Protein AF-A0A0W0SAJ4-F1 (afdb_monomer_lite)

Sequence (156 aa):
MNVHYFDWSQIKKHFFSFIIFLLLDCLSITSFAAQPVLIKNPDGSSVETKADGTKIITNANGSSVVTKPDGTKIITNANGSSVVTKSDGTQIVTNADGSSVQTKPDGTKIVTNVDHSSVIYKPDGTKIITNADGSSVQVNPDGKKIIKDPSGKILK

Radius of gyration: 32.09 Å; chains: 1; bounding box: 109×23×64 Å

Organism: NCBI:txid28084

InterPro domains:
  IPR047002 T-complex protein 10, C-terminal domain superfamily [G3DSA:2.60.450.20] (21-86)
  IPR047002 T-complex protein 10, C-terminal domain superfamily [G3DSA:2.60.450.20] (87-155)

Secondary structure (DSSP, 8-state):
-------THHHHHHHHHHHHHHHHGGGG--------EEEE-TTS-EEEE-TTS-EEEE-TTS-EEEE-TTS-EEEE-TTS-EEEE-TTS-EEEE-TTS-EEEE-TTS-EEEE-TTS-EEEE-TTS-EEEE-TTS-EEEE-TTS-EEEE-TT-PEE-

Structure (mmCIF, N/CA/C/O backbone):
data_AF-A0A0W0SAJ4-F1
#
_entry.id   AF-A0A0W0SAJ4-F1
#
loop_
_atom_site.group_PDB
_atom_site.id
_atom_site.type_symbol
_atom_site.label_atom_id
_atom_site.label_alt_id
_atom_site.label_comp_id
_atom_site.label_asym_id
_atom_site.label_entity_id
_atom_site.label_seq_id
_atom_site.pdbx_PDB_ins_code
_atom_site.Cartn_x
_atom_site.Cartn_y
_atom_site.Cartn_z
_atom_site.occupancy
_atom_site.B_iso_or_equiv
_atom_site.auth_seq_id
_atom_site.auth_comp_id
_atom_site.auth_asym_id
_atom_site.auth_atom_id
_atom_site.pdbx_PDB_model_num
ATOM 1 N N . MET A 1 1 ? 90.200 3.923 -35.566 1.00 38.19 1 MET A N 1
ATOM 2 C CA . MET A 1 1 ? 88.734 3.912 -35.763 1.00 38.19 1 MET A CA 1
ATOM 3 C C . MET A 1 1 ? 88.099 4.355 -34.455 1.00 38.19 1 MET A C 1
ATOM 5 O O . MET A 1 1 ? 88.143 3.591 -33.504 1.00 38.19 1 MET A O 1
ATOM 9 N N . ASN A 1 2 ? 87.620 5.600 -34.369 1.00 37.03 2 ASN A N 1
ATOM 10 C CA . ASN A 1 2 ? 86.943 6.111 -33.172 1.00 37.03 2 ASN A CA 1
ATOM 11 C C . ASN A 1 2 ? 85.442 5.858 -33.305 1.00 37.03 2 ASN A C 1
ATOM 13 O O . ASN A 1 2 ? 84.821 6.295 -34.271 1.00 37.03 2 ASN A O 1
ATOM 17 N N . VAL A 1 3 ? 84.881 5.121 -32.350 1.00 41.69 3 VAL A N 1
ATOM 18 C CA . VAL A 1 3 ? 83.453 4.811 -32.281 1.00 41.69 3 VAL A CA 1
ATOM 19 C C . VAL A 1 3 ? 82.792 5.925 -31.473 1.00 41.69 3 VAL A C 1
ATOM 21 O O . VAL A 1 3 ? 83.109 6.107 -30.299 1.00 41.69 3 VAL A O 1
ATOM 24 N N . HIS A 1 4 ? 81.917 6.710 -32.101 1.00 43.91 4 HIS A N 1
ATOM 25 C CA . HIS A 1 4 ? 81.152 7.742 -31.405 1.00 43.91 4 HIS A CA 1
ATOM 26 C C . HIS A 1 4 ? 80.115 7.078 -30.493 1.00 43.91 4 HIS A C 1
ATOM 28 O O . HIS A 1 4 ? 79.199 6.404 -30.962 1.00 43.91 4 HIS A O 1
ATOM 34 N N . TYR A 1 5 ? 80.275 7.260 -29.184 1.00 49.69 5 TYR A N 1
ATOM 35 C CA . TYR A 1 5 ? 79.314 6.814 -28.182 1.00 49.69 5 TYR A CA 1
ATOM 36 C C . TYR A 1 5 ? 78.141 7.802 -28.155 1.00 49.69 5 TYR A C 1
ATOM 38 O O . TYR A 1 5 ? 78.331 8.991 -27.899 1.00 49.69 5 TYR A O 1
ATOM 46 N N . PHE A 1 6 ? 76.936 7.326 -28.465 1.00 52.16 6 PHE A N 1
ATOM 47 C CA . PHE A 1 6 ? 75.717 8.131 -28.412 1.00 52.16 6 PHE A CA 1
ATOM 48 C C . PHE A 1 6 ? 75.257 8.236 -26.951 1.00 52.16 6 PHE A C 1
ATOM 50 O O . PHE A 1 6 ? 74.905 7.230 -26.333 1.00 52.16 6 PHE A O 1
ATOM 57 N N . ASP A 1 7 ? 75.316 9.439 -26.377 1.00 55.41 7 ASP A N 1
ATOM 58 C CA . ASP A 1 7 ? 74.947 9.686 -24.981 1.00 55.41 7 ASP A CA 1
ATOM 59 C C . ASP A 1 7 ? 73.419 9.737 -24.816 1.00 55.41 7 ASP A C 1
ATOM 61 O O . ASP A 1 7 ? 72.748 10.725 -25.117 1.00 55.41 7 ASP A O 1
ATOM 65 N N . TRP A 1 8 ? 72.866 8.641 -24.298 1.00 49.50 8 TRP A N 1
ATOM 66 C CA . TRP A 1 8 ? 71.442 8.471 -24.006 1.00 49.50 8 TRP A CA 1
ATOM 67 C C . TRP A 1 8 ? 70.950 9.252 -22.769 1.00 49.50 8 TRP A C 1
ATOM 69 O O . TRP A 1 8 ? 69.753 9.204 -22.459 1.00 49.50 8 TRP A O 1
ATOM 79 N N . SER A 1 9 ? 71.817 9.959 -22.033 1.00 52.25 9 SER A N 1
ATOM 80 C CA . SER A 1 9 ? 71.444 10.617 -20.769 1.00 52.25 9 SER A CA 1
ATOM 81 C C . SER A 1 9 ? 70.500 11.814 -20.956 1.00 52.25 9 SER A C 1
ATOM 83 O O . SER A 1 9 ? 69.626 12.043 -20.115 1.00 52.25 9 SER A O 1
ATOM 85 N N . GLN A 1 10 ? 70.602 12.524 -22.085 1.00 47.88 10 GLN A N 1
ATOM 86 C CA . GLN A 1 10 ? 69.768 13.695 -22.394 1.00 47.88 10 GLN A CA 1
ATOM 87 C C . GLN A 1 10 ? 68.349 13.320 -22.845 1.00 47.88 10 GLN A C 1
ATOM 89 O O . GLN A 1 10 ? 67.392 14.044 -22.574 1.00 47.88 10 GLN A O 1
ATOM 94 N N . ILE A 1 11 ? 68.180 12.145 -23.459 1.00 50.91 11 ILE A N 1
ATOM 95 C CA . ILE A 1 11 ? 66.871 11.645 -23.906 1.00 50.91 11 ILE A CA 1
ATOM 96 C C . ILE A 1 11 ? 66.030 11.217 -22.695 1.00 50.91 11 ILE A C 1
ATOM 98 O O . ILE A 1 11 ? 64.838 11.509 -22.621 1.00 50.91 11 ILE A O 1
ATOM 102 N N . LYS A 1 12 ? 66.647 10.613 -21.672 1.00 46.59 12 LYS A N 1
ATOM 103 C CA . LYS A 1 12 ? 65.922 10.144 -20.478 1.00 46.59 12 LYS A CA 1
ATOM 104 C C . LYS A 1 12 ? 65.306 11.280 -19.649 1.00 46.59 12 LYS A C 1
ATOM 106 O O . LYS A 1 12 ? 64.224 11.093 -19.099 1.00 46.59 12 LYS A O 1
ATOM 111 N N . LYS A 1 13 ? 65.942 12.457 -19.582 1.00 46.03 13 LYS A N 1
ATOM 112 C CA . LYS A 1 13 ? 65.450 13.597 -18.779 1.00 46.03 13 LYS A CA 1
ATOM 113 C C . LYS A 1 13 ? 64.187 14.247 -19.352 1.00 46.03 13 LYS A C 1
ATOM 115 O O . LYS A 1 13 ? 63.299 14.609 -18.584 1.00 46.03 13 LYS A O 1
ATOM 120 N N . HIS A 1 14 ? 64.067 14.349 -20.676 1.00 42.44 14 HIS A N 1
ATOM 121 C CA . HIS A 1 14 ? 62.867 14.911 -21.308 1.00 42.44 14 HIS A CA 1
ATOM 122 C C . HIS A 1 14 ? 61.701 13.916 -21.367 1.00 42.44 14 HIS A C 1
ATOM 124 O O . HIS A 1 14 ? 60.557 14.324 -21.176 1.00 42.44 14 HIS A O 1
ATOM 130 N N . PHE A 1 15 ? 61.974 12.615 -21.519 1.00 47.12 15 PHE A N 1
ATOM 131 C CA . PHE A 1 15 ? 60.930 11.583 -21.489 1.00 47.12 15 PHE A CA 1
ATOM 132 C C . PHE A 1 15 ? 60.280 11.426 -20.106 1.00 47.12 15 PHE A C 1
ATOM 134 O O . PHE A 1 15 ? 59.073 11.215 -20.022 1.00 47.12 15 PHE A O 1
ATOM 141 N N . PHE A 1 16 ? 61.038 11.585 -19.015 1.00 45.62 16 PHE A N 1
ATOM 142 C CA . PHE A 1 16 ? 60.490 11.441 -17.660 1.00 45.62 16 PHE A CA 1
ATOM 143 C C . PHE A 1 16 ? 59.614 12.635 -17.232 1.00 45.62 16 PHE A C 1
ATOM 145 O O . PHE A 1 16 ? 58.644 12.461 -16.501 1.00 45.62 16 PHE A O 1
ATOM 152 N N . SER A 1 17 ? 59.917 13.838 -17.733 1.00 46.69 17 SER A N 1
ATOM 153 C CA . SER A 1 17 ? 59.152 15.061 -17.438 1.00 46.69 17 SER A CA 1
ATOM 154 C C . SER A 1 17 ? 57.816 15.124 -18.198 1.00 46.69 17 SER A C 1
ATOM 156 O O . SER A 1 17 ? 56.808 15.571 -17.656 1.00 46.69 17 SER A O 1
ATOM 158 N N . PHE A 1 18 ? 57.764 14.594 -19.427 1.00 42.47 18 PHE A N 1
ATOM 159 C CA . PHE A 1 18 ? 56.538 14.576 -20.240 1.00 42.47 18 PHE A CA 1
ATOM 160 C C . PHE A 1 18 ? 55.492 13.560 -19.743 1.00 42.47 18 PHE A C 1
ATOM 162 O O . PHE A 1 18 ? 54.292 13.774 -19.893 1.00 42.47 18 PHE A O 1
ATOM 169 N N . ILE A 1 19 ? 55.934 12.474 -19.100 1.00 44.75 19 ILE A N 1
ATOM 170 C CA . ILE A 1 19 ? 55.048 11.439 -18.538 1.00 44.75 19 ILE A CA 1
ATOM 171 C C . ILE A 1 19 ? 54.349 11.926 -17.258 1.00 44.75 19 ILE A C 1
ATOM 173 O O . ILE A 1 19 ? 53.212 11.543 -16.994 1.00 44.75 19 ILE A O 1
ATOM 177 N N . ILE A 1 20 ? 54.981 12.816 -16.487 1.00 44.03 20 ILE A N 1
ATOM 178 C CA . ILE A 1 20 ? 54.396 13.357 -15.249 1.00 44.03 20 ILE A CA 1
ATOM 179 C C . ILE A 1 20 ? 53.325 14.423 -15.532 1.00 44.03 20 ILE A C 1
ATOM 181 O O . ILE A 1 20 ? 52.353 14.506 -14.784 1.00 44.03 20 ILE A O 1
ATOM 185 N N . PHE A 1 21 ? 53.420 15.163 -16.642 1.00 43.31 21 PHE A N 1
ATOM 186 C CA . PHE A 1 21 ? 52.349 16.079 -17.060 1.00 43.31 21 PHE A CA 1
ATOM 187 C C . PHE A 1 21 ? 51.120 15.357 -17.637 1.00 43.31 21 PHE A C 1
ATOM 189 O O . PHE A 1 21 ? 50.011 15.854 -17.485 1.00 43.31 21 PHE A O 1
ATOM 196 N N . LEU A 1 22 ? 51.271 14.149 -18.197 1.00 43.06 22 LEU A N 1
ATOM 197 C CA . LEU A 1 22 ? 50.127 13.332 -18.633 1.00 43.06 22 LEU A CA 1
ATOM 198 C C . LEU A 1 22 ? 49.424 12.586 -17.480 1.00 43.06 22 LEU A C 1
ATOM 200 O O . LEU A 1 22 ? 48.294 12.126 -17.639 1.00 43.06 22 LEU A O 1
ATOM 204 N N . LEU A 1 23 ? 50.081 12.447 -16.323 1.00 42.28 23 LEU A N 1
ATOM 205 C CA . LEU A 1 23 ? 49.524 11.776 -15.142 1.00 42.28 23 LEU A CA 1
ATOM 206 C C . LEU A 1 23 ? 48.775 12.726 -14.196 1.00 42.28 23 LEU A C 1
ATOM 208 O O . LEU A 1 23 ? 47.961 12.249 -13.407 1.00 42.28 23 LEU A O 1
ATOM 212 N N . LEU A 1 24 ? 48.988 14.045 -14.291 1.00 43.09 24 LEU A N 1
ATOM 213 C CA . LEU A 1 24 ? 48.209 15.026 -13.522 1.00 43.09 24 LEU A CA 1
ATOM 214 C C . LEU A 1 24 ? 46.875 15.393 -14.191 1.00 43.09 24 LEU A C 1
ATOM 216 O O . LEU A 1 24 ? 45.902 15.638 -13.482 1.00 43.09 24 LEU A O 1
ATOM 220 N N . ASP A 1 25 ? 46.777 15.308 -15.520 1.00 43.38 25 ASP A N 1
ATOM 221 C CA . ASP A 1 25 ? 45.506 15.518 -16.236 1.00 43.38 25 ASP A CA 1
ATOM 222 C C . ASP A 1 25 ? 44.574 14.292 -16.191 1.00 43.38 25 ASP A C 1
ATOM 224 O O . ASP A 1 25 ? 43.378 14.399 -16.461 1.00 43.38 25 ASP A O 1
ATOM 228 N N . CYS A 1 26 ? 45.076 13.131 -15.756 1.00 38.91 26 CYS A N 1
ATOM 229 C CA . CYS A 1 26 ? 44.250 11.946 -15.502 1.00 38.91 26 CYS A CA 1
ATOM 230 C C . CYS A 1 26 ? 43.721 11.879 -14.055 1.00 38.91 26 CYS A C 1
ATOM 232 O O . CYS A 1 26 ? 42.905 11.019 -13.731 1.00 38.91 26 CYS A O 1
ATOM 234 N N . LEU A 1 27 ? 44.093 12.827 -13.183 1.00 44.12 27 LEU A N 1
ATOM 235 C CA . LEU A 1 27 ? 43.409 13.022 -11.897 1.00 44.12 27 LEU A CA 1
ATOM 236 C C . LEU A 1 27 ? 42.133 13.872 -12.034 1.00 44.12 27 LEU A C 1
ATOM 238 O O . LEU A 1 27 ? 41.573 14.335 -11.046 1.00 44.12 27 LEU A O 1
ATOM 242 N N . SER A 1 28 ? 41.647 14.022 -13.267 1.00 46.16 28 SER A N 1
ATOM 243 C CA . SER A 1 28 ? 40.262 14.359 -13.577 1.00 46.16 28 SER A CA 1
ATOM 244 C C . SER A 1 28 ? 39.514 13.126 -14.087 1.00 46.16 28 SER A C 1
ATOM 246 O O . SER A 1 28 ? 38.694 13.237 -15.000 1.00 46.16 28 SER A O 1
ATOM 248 N N . ILE A 1 29 ? 39.725 11.939 -13.497 1.00 49.34 29 ILE A N 1
ATOM 249 C CA . ILE A 1 29 ? 38.646 10.939 -13.485 1.00 49.34 29 ILE A CA 1
ATOM 250 C C . ILE A 1 29 ? 37.582 11.508 -12.550 1.00 49.34 29 ILE A C 1
ATOM 252 O O . ILE A 1 29 ? 37.462 11.179 -11.371 1.00 49.34 29 ILE A O 1
ATOM 256 N N . THR A 1 30 ? 36.843 12.457 -13.119 1.00 48.06 30 THR A N 1
ATOM 257 C CA . THR A 1 30 ? 35.429 12.643 -12.880 1.00 48.06 30 THR A CA 1
ATOM 258 C C . THR A 1 30 ? 34.857 11.291 -12.494 1.00 48.06 30 THR A C 1
ATOM 260 O O . THR A 1 30 ? 34.981 10.317 -13.236 1.00 48.06 30 THR A O 1
ATOM 263 N N . SER A 1 31 ? 34.327 11.234 -11.272 1.00 51.19 31 SER A N 1
ATOM 264 C CA . SER A 1 31 ? 33.359 10.237 -10.838 1.00 51.19 31 SER A CA 1
ATOM 265 C C . SER A 1 31 ? 32.684 9.638 -12.068 1.00 51.19 31 SER A C 1
ATOM 267 O O . SER A 1 31 ? 32.008 10.369 -12.799 1.00 51.19 31 SER A O 1
ATOM 269 N N . PHE A 1 32 ? 32.918 8.351 -12.349 1.00 54.91 32 PHE A N 1
ATOM 270 C CA . PHE A 1 32 ? 32.088 7.619 -13.296 1.00 54.91 32 PHE A CA 1
ATOM 271 C C . PHE A 1 32 ? 30.721 7.529 -12.624 1.00 54.91 32 PHE A C 1
ATOM 273 O O . PHE A 1 32 ? 30.374 6.526 -12.003 1.00 54.91 32 PHE A O 1
ATOM 280 N N . ALA A 1 33 ? 29.985 8.643 -12.644 1.00 57.75 33 ALA A N 1
ATOM 281 C CA . ALA A 1 33 ? 28.586 8.677 -12.309 1.00 57.75 33 ALA A CA 1
ATOM 282 C C . ALA A 1 33 ? 27.990 7.557 -13.144 1.00 57.75 33 ALA A C 1
ATOM 284 O O . ALA A 1 33 ? 28.194 7.542 -14.362 1.00 57.75 33 ALA A O 1
ATOM 285 N N . ALA A 1 34 ? 27.374 6.576 -12.482 1.00 63.19 34 ALA A N 1
ATOM 286 C CA . ALA A 1 34 ? 26.731 5.470 -13.161 1.00 63.19 34 ALA A CA 1
ATOM 287 C C . ALA A 1 34 ? 25.824 6.075 -14.237 1.00 63.19 34 ALA A C 1
ATOM 289 O O . ALA A 1 34 ? 24.830 6.731 -13.929 1.00 63.19 34 ALA A O 1
ATOM 290 N N . GLN A 1 35 ? 26.240 5.966 -15.498 1.00 72.75 35 GLN A N 1
ATOM 291 C CA . GLN A 1 35 ? 25.488 6.535 -16.603 1.00 72.75 35 GLN A CA 1
ATOM 292 C C . GLN A 1 35 ? 24.134 5.825 -16.616 1.00 72.75 35 GLN A C 1
ATOM 294 O O . GLN A 1 35 ? 24.105 4.596 -16.479 1.00 72.75 35 GLN A O 1
ATOM 299 N N . PRO A 1 36 ? 23.015 6.554 -16.742 1.00 84.50 36 PRO A N 1
ATOM 300 C CA . PRO A 1 36 ? 21.733 5.898 -16.866 1.00 84.50 36 PRO A CA 1
ATOM 301 C C . PRO A 1 36 ? 21.741 5.015 -18.123 1.00 84.50 36 PRO A C 1
ATOM 303 O O . PRO A 1 36 ? 22.108 5.465 -19.207 1.00 84.50 36 PRO A O 1
ATOM 306 N N . VAL A 1 37 ? 21.359 3.748 -17.978 1.00 94.06 37 VAL A N 1
ATOM 307 C CA . VAL A 1 37 ? 21.282 2.769 -19.073 1.00 94.06 37 VAL A CA 1
ATOM 308 C C . VAL A 1 37 ? 19.819 2.453 -19.329 1.00 94.06 37 VAL A C 1
ATOM 310 O O . VAL A 1 37 ? 19.104 2.124 -18.390 1.00 94.06 37 VAL A O 1
ATOM 313 N N . LEU A 1 38 ? 19.379 2.498 -20.588 1.00 95.44 38 LEU A N 1
ATOM 314 C CA . LEU A 1 38 ? 18.039 2.082 -21.001 1.00 95.44 38 LEU A CA 1
ATOM 315 C C . LEU A 1 38 ? 18.130 1.103 -22.173 1.00 95.44 38 LEU A C 1
ATOM 317 O O . LEU A 1 38 ? 18.624 1.448 -23.244 1.00 95.44 38 LEU A O 1
ATOM 321 N N . ILE A 1 39 ? 17.609 -0.102 -21.973 1.00 96.69 39 ILE A N 1
ATOM 322 C CA . ILE A 1 39 ? 17.489 -1.157 -22.979 1.00 96.69 39 ILE A CA 1
ATOM 323 C C . ILE A 1 39 ? 16.002 -1.328 -23.284 1.00 96.69 39 ILE A C 1
ATOM 325 O O . ILE A 1 39 ? 15.212 -1.553 -22.370 1.00 96.69 39 ILE A O 1
ATOM 329 N N . LYS A 1 40 ? 15.614 -1.221 -24.557 1.00 97.06 40 LYS A N 1
ATOM 330 C CA . LYS A 1 40 ? 14.248 -1.489 -25.032 1.00 97.06 40 LYS A CA 1
ATOM 331 C C . LYS A 1 40 ? 14.267 -2.693 -25.964 1.00 97.06 40 LYS A C 1
ATOM 333 O O . LYS A 1 40 ? 15.080 -2.732 -26.885 1.00 97.06 40 LYS A O 1
ATOM 338 N N . ASN A 1 41 ? 13.362 -3.634 -25.740 1.00 94.75 41 ASN A N 1
ATOM 339 C CA . ASN A 1 41 ? 13.220 -4.834 -26.550 1.00 94.75 41 ASN A CA 1
ATOM 340 C C . ASN A 1 41 ? 12.091 -4.663 -27.585 1.00 94.75 41 ASN A C 1
ATOM 342 O O . ASN A 1 41 ? 11.149 -3.901 -27.346 1.00 94.75 41 ASN A O 1
ATOM 346 N N . PRO A 1 42 ? 12.138 -5.378 -28.726 1.00 97.50 42 PRO A N 1
ATOM 347 C CA . PRO A 1 42 ? 11.097 -5.300 -29.757 1.00 97.50 42 PRO A CA 1
ATOM 348 C C . PRO A 1 42 ? 9.695 -5.720 -29.293 1.00 97.50 42 PRO A C 1
ATOM 350 O O . PRO A 1 42 ? 8.708 -5.286 -29.875 1.00 97.50 42 PRO A O 1
ATOM 353 N N . ASP A 1 43 ? 9.602 -6.549 -28.250 1.00 94.88 43 ASP A N 1
ATOM 354 C CA . ASP A 1 43 ? 8.336 -6.985 -27.646 1.00 94.88 43 ASP A CA 1
ATOM 355 C C . ASP A 1 43 ? 7.678 -5.907 -26.760 1.00 94.88 43 ASP A C 1
ATOM 357 O O . ASP A 1 43 ? 6.601 -6.132 -26.215 1.00 94.88 43 ASP A O 1
ATOM 361 N N . GLY A 1 44 ? 8.314 -4.740 -26.603 1.00 95.31 44 GLY A N 1
ATOM 362 C CA . GLY A 1 44 ? 7.846 -3.641 -25.760 1.00 95.31 44 GLY A CA 1
ATOM 363 C C . GLY A 1 44 ? 8.349 -3.690 -24.314 1.00 95.31 44 GLY A C 1
ATOM 364 O O . GLY A 1 44 ? 8.114 -2.739 -23.568 1.00 95.31 44 GLY A O 1
ATOM 365 N N . SER A 1 45 ? 9.066 -4.742 -23.906 1.00 97.50 45 SER A N 1
ATOM 366 C CA . SER A 1 45 ? 9.720 -4.793 -22.595 1.00 97.50 45 SER A CA 1
ATOM 367 C C . SER A 1 45 ? 10.963 -3.895 -22.536 1.00 97.50 45 SER A C 1
ATOM 369 O O . SER A 1 45 ? 11.541 -3.511 -23.559 1.00 97.50 45 SER A O 1
ATOM 371 N N . SER A 1 46 ? 11.387 -3.518 -21.331 1.00 97.50 46 SER A N 1
ATOM 372 C CA . SER A 1 46 ? 12.558 -2.667 -21.129 1.00 97.50 46 SER A CA 1
ATOM 373 C C . SER A 1 46 ? 13.252 -2.900 -19.791 1.00 97.50 46 SER A C 1
ATOM 375 O O . SER A 1 46 ? 12.657 -3.377 -18.822 1.00 97.50 46 SER A O 1
ATOM 377 N N . VAL A 1 47 ? 14.530 -2.532 -19.743 1.00 97.81 47 VAL A N 1
ATOM 378 C CA . VAL A 1 47 ? 15.334 -2.472 -18.523 1.00 97.81 47 VAL A CA 1
ATOM 379 C C . VAL A 1 47 ? 16.013 -1.111 -18.464 1.00 97.81 47 VAL A C 1
ATOM 381 O O . VAL A 1 47 ? 16.745 -0.740 -19.378 1.00 97.81 47 VAL A O 1
ATOM 384 N N . GLU A 1 48 ? 15.791 -0.376 -17.384 1.00 97.31 48 GLU A N 1
ATOM 385 C CA . GLU A 1 48 ? 16.409 0.914 -17.101 1.00 97.31 48 GLU A CA 1
ATOM 386 C C . GLU A 1 48 ? 17.231 0.818 -15.811 1.00 97.31 48 GLU A C 1
ATOM 388 O O . GLU A 1 48 ? 16.795 0.238 -14.818 1.00 97.31 48 GLU A O 1
ATOM 393 N N . THR A 1 49 ? 18.427 1.393 -15.799 1.00 96.88 49 THR A N 1
ATOM 394 C CA . THR A 1 49 ? 19.202 1.674 -14.587 1.00 96.88 49 THR A CA 1
ATOM 395 C C . THR A 1 49 ? 19.440 3.171 -14.541 1.00 96.88 49 THR A C 1
ATOM 397 O O . THR A 1 49 ? 20.010 3.719 -15.477 1.00 96.88 49 THR A O 1
ATOM 400 N N . LYS A 1 50 ? 18.988 3.839 -13.483 1.00 95.50 50 LYS A N 1
ATOM 401 C CA . LYS A 1 50 ? 19.133 5.286 -13.293 1.00 95.50 50 LYS A CA 1
ATOM 402 C C . LYS A 1 50 ? 20.472 5.628 -12.647 1.00 95.50 50 LYS A C 1
ATOM 404 O O . LYS A 1 50 ? 21.129 4.768 -12.065 1.00 95.50 50 LYS A O 1
ATOM 409 N N . ALA A 1 51 ? 20.841 6.907 -12.705 1.00 94.19 51 ALA A N 1
ATOM 410 C CA . ALA A 1 51 ? 22.093 7.404 -12.133 1.00 94.19 51 ALA A CA 1
ATOM 411 C C . ALA A 1 51 ? 22.191 7.230 -10.608 1.00 94.19 51 ALA A C 1
ATOM 413 O O . ALA A 1 51 ? 23.285 7.083 -10.074 1.00 94.19 51 ALA A O 1
ATOM 414 N N . ASP A 1 52 ? 21.052 7.208 -9.910 1.00 94.12 52 ASP A N 1
ATOM 415 C CA . ASP A 1 52 ? 20.997 6.927 -8.473 1.00 94.12 52 ASP A CA 1
ATOM 416 C C . ASP A 1 52 ? 21.190 5.434 -8.143 1.00 94.12 52 ASP A C 1
ATOM 418 O O . ASP A 1 52 ? 21.354 5.092 -6.978 1.00 94.12 52 ASP A O 1
ATOM 422 N N . GLY A 1 53 ? 21.200 4.544 -9.144 1.00 94.19 53 GLY A N 1
ATOM 423 C CA . GLY A 1 53 ? 21.269 3.090 -8.986 1.00 94.19 53 GLY A CA 1
ATOM 424 C C . GLY A 1 53 ? 19.908 2.387 -8.997 1.00 94.19 53 GLY A C 1
ATOM 425 O O . GLY A 1 53 ? 19.863 1.156 -8.929 1.00 94.19 53 GLY A O 1
ATOM 426 N N . THR A 1 54 ? 18.797 3.123 -9.113 1.00 97.69 54 THR A N 1
ATOM 427 C CA . THR A 1 54 ? 17.457 2.539 -9.247 1.00 97.69 54 THR A CA 1
ATOM 428 C C . THR A 1 54 ? 17.374 1.706 -10.521 1.00 97.69 54 THR A C 1
ATOM 430 O O . THR A 1 54 ? 17.652 2.201 -11.613 1.00 97.69 54 THR A O 1
ATOM 433 N N . LYS A 1 55 ? 16.934 0.453 -10.398 1.00 98.12 55 LYS A N 1
ATOM 434 C CA . LYS A 1 55 ? 16.675 -0.441 -11.533 1.00 98.12 55 LYS A CA 1
ATOM 435 C C . LYS A 1 55 ? 15.182 -0.569 -11.774 1.00 98.12 55 LYS A C 1
ATOM 437 O O . LYS A 1 55 ? 14.436 -0.809 -10.828 1.00 98.12 55 LYS A O 1
ATOM 442 N N . ILE A 1 56 ? 14.758 -0.442 -13.024 1.00 98.31 56 ILE A N 1
ATOM 443 C CA . ILE A 1 56 ? 13.370 -0.587 -13.465 1.00 98.31 56 ILE A CA 1
ATOM 444 C C . ILE A 1 56 ? 13.339 -1.647 -14.558 1.00 98.31 56 ILE A C 1
ATOM 446 O O . ILE A 1 56 ? 14.051 -1.539 -15.550 1.00 98.31 56 ILE A O 1
ATOM 450 N N . ILE A 1 57 ? 12.516 -2.670 -14.385 1.00 98.19 57 ILE A N 1
ATOM 451 C CA . ILE A 1 57 ? 12.227 -3.675 -15.407 1.00 98.19 57 ILE A CA 1
ATOM 452 C C . ILE A 1 57 ? 10.753 -3.529 -15.750 1.00 98.19 57 ILE A C 1
ATOM 454 O O . ILE A 1 57 ? 9.920 -3.610 -14.852 1.00 98.19 57 ILE A O 1
ATOM 458 N N . THR A 1 58 ? 10.431 -3.326 -17.022 1.00 98.38 58 THR A N 1
A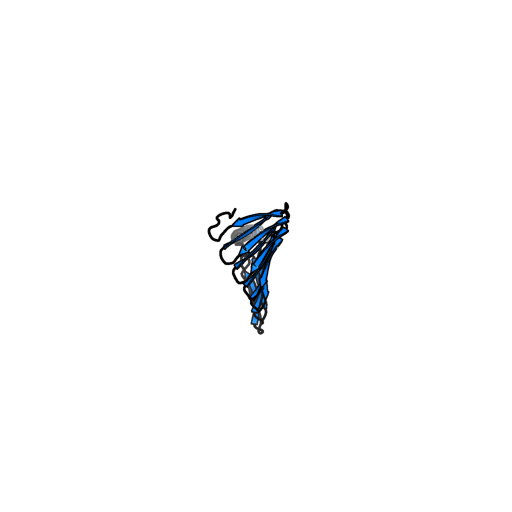TOM 459 C CA . THR A 1 58 ? 9.050 -3.273 -17.516 1.00 98.38 58 THR A CA 1
ATOM 460 C C . THR A 1 58 ? 8.836 -4.431 -18.475 1.00 98.38 58 THR A C 1
ATOM 462 O O . THR A 1 58 ? 9.582 -4.586 -19.436 1.00 98.38 58 THR A O 1
ATOM 465 N N . ASN A 1 59 ? 7.828 -5.256 -18.222 1.00 97.75 59 ASN A N 1
ATOM 466 C CA . ASN A 1 59 ? 7.446 -6.352 -19.102 1.00 97.75 59 ASN A CA 1
ATOM 467 C C . ASN A 1 59 ? 6.528 -5.843 -20.222 1.00 97.75 59 ASN A C 1
ATOM 469 O O . ASN A 1 59 ? 5.835 -4.840 -20.062 1.00 97.75 59 ASN A O 1
ATOM 473 N N . ALA A 1 60 ? 6.450 -6.589 -21.324 1.00 97.38 60 ALA A N 1
ATOM 474 C CA . ALA A 1 60 ? 5.613 -6.254 -22.480 1.00 97.38 60 ALA A CA 1
ATOM 475 C C . ALA A 1 60 ? 4.121 -6.045 -22.140 1.00 97.38 60 ALA A C 1
ATOM 477 O O . ALA A 1 60 ? 3.433 -5.258 -22.779 1.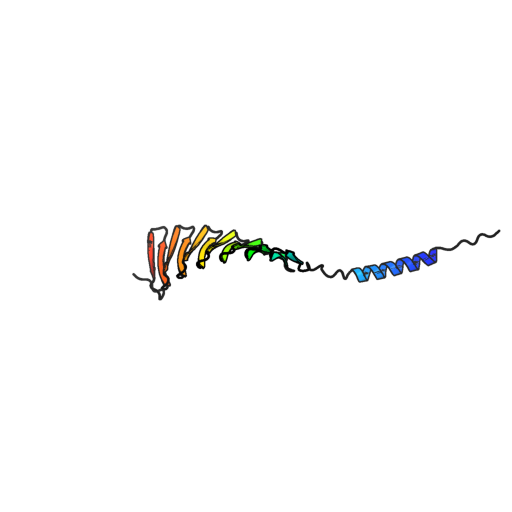00 97.38 60 ALA A O 1
ATOM 478 N N . ASN A 1 61 ? 3.614 -6.720 -21.103 1.00 96.56 61 ASN A N 1
ATOM 479 C CA . ASN A 1 61 ? 2.229 -6.585 -20.641 1.00 96.56 61 ASN A CA 1
ATOM 480 C C . ASN A 1 61 ? 1.978 -5.357 -19.737 1.00 96.56 61 ASN A C 1
ATOM 482 O O . ASN A 1 61 ? 0.887 -5.233 -19.187 1.00 96.56 61 ASN A O 1
ATOM 486 N N . GLY A 1 62 ? 2.979 -4.498 -19.517 1.00 96.50 62 GLY A N 1
ATOM 487 C CA . GLY A 1 62 ? 2.886 -3.308 -18.665 1.00 96.50 62 GLY A CA 1
ATOM 488 C C . GLY A 1 62 ? 3.160 -3.541 -17.175 1.00 96.50 62 GLY A C 1
ATOM 489 O O . GLY A 1 62 ? 3.255 -2.575 -16.421 1.00 96.50 62 GLY A O 1
ATOM 490 N N . SER A 1 63 ? 3.333 -4.791 -16.725 1.00 98.31 63 SER A N 1
ATOM 491 C CA . SER A 1 63 ? 3.828 -5.049 -15.365 1.00 98.31 63 SER A CA 1
ATOM 492 C C . SER A 1 63 ? 5.280 -4.592 -15.210 1.00 98.31 63 SER A C 1
ATOM 494 O O . SER A 1 63 ? 6.040 -4.577 -16.179 1.00 98.31 63 SER A O 1
ATOM 496 N N . SER A 1 64 ? 5.689 -4.224 -13.998 1.00 98.56 64 SER A N 1
ATOM 497 C CA . SER A 1 64 ? 7.043 -3.736 -13.742 1.00 98.56 64 SER A CA 1
ATOM 498 C C . SER A 1 64 ? 7.584 -4.118 -12.369 1.00 98.56 64 SER A C 1
ATOM 500 O O . SER A 1 64 ? 6.846 -4.460 -11.443 1.00 98.56 64 SER A O 1
ATOM 502 N N . VAL A 1 65 ? 8.908 -4.056 -12.250 1.00 98.62 65 VAL A N 1
ATOM 503 C CA . VAL A 1 65 ? 9.651 -4.197 -11.000 1.00 98.62 65 VAL A CA 1
ATOM 504 C C . VAL A 1 65 ? 10.616 -3.026 -10.877 1.00 98.62 65 VAL A C 1
ATOM 506 O O . VAL A 1 65 ? 11.428 -2.796 -11.770 1.00 98.62 65 VAL A O 1
ATOM 509 N N . VAL A 1 66 ? 10.559 -2.316 -9.756 1.00 98.75 66 VAL A N 1
ATOM 510 C CA . VAL A 1 66 ? 11.501 -1.258 -9.392 1.00 98.75 66 VAL A CA 1
ATOM 511 C C . VAL A 1 66 ? 12.282 -1.697 -8.163 1.00 98.75 66 VAL A C 1
ATOM 513 O O . VAL A 1 66 ? 11.685 -2.039 -7.144 1.00 98.75 66 VAL A O 1
ATOM 516 N N . THR A 1 67 ? 13.606 -1.640 -8.233 1.00 98.50 67 THR A N 1
ATOM 517 C CA . THR A 1 67 ? 14.502 -1.846 -7.090 1.00 98.50 67 THR A CA 1
ATOM 518 C C . THR A 1 67 ? 15.278 -0.563 -6.857 1.00 98.50 67 THR A C 1
ATOM 520 O O . THR A 1 67 ? 16.023 -0.123 -7.735 1.00 98.50 67 THR A O 1
ATOM 523 N N . LYS A 1 68 ? 15.092 0.045 -5.689 1.00 98.25 68 LYS A N 1
ATOM 524 C CA . LYS A 1 68 ? 15.770 1.278 -5.295 1.00 98.25 68 LYS A CA 1
ATOM 525 C C . LYS A 1 68 ? 17.077 0.983 -4.547 1.00 98.25 68 LYS A C 1
ATOM 527 O O . LYS A 1 68 ? 17.200 -0.082 -3.938 1.00 98.25 68 LYS A O 1
ATOM 532 N N . PRO A 1 69 ? 18.027 1.933 -4.528 1.00 97.31 69 PRO A N 1
ATOM 533 C CA . PRO A 1 69 ? 19.289 1.799 -3.794 1.00 97.31 69 PRO A CA 1
ATOM 534 C C . PRO A 1 69 ? 19.112 1.620 -2.285 1.00 97.31 69 PRO A C 1
ATOM 536 O O . PRO A 1 69 ? 19.923 0.962 -1.645 1.00 97.31 69 PRO A O 1
ATOM 539 N N . ASP A 1 70 ? 18.039 2.179 -1.720 1.00 97.38 70 ASP A N 1
ATOM 540 C CA . ASP A 1 70 ? 17.714 2.044 -0.298 1.00 97.38 70 ASP A CA 1
ATOM 541 C C . ASP A 1 70 ? 17.242 0.631 0.088 1.00 97.38 70 ASP A C 1
ATOM 543 O O . ASP A 1 70 ? 17.036 0.375 1.269 1.00 97.38 70 ASP A O 1
ATOM 547 N N . GLY A 1 71 ? 17.077 -0.282 -0.880 1.00 96.19 71 GLY A N 1
ATOM 548 C CA . GLY A 1 71 ? 16.567 -1.641 -0.690 1.00 96.19 71 GLY A CA 1
ATOM 549 C C . GLY A 1 71 ? 15.060 -1.782 -0.920 1.00 96.19 71 GLY A C 1
ATOM 550 O O . GLY A 1 71 ? 14.546 -2.901 -0.922 1.00 96.19 71 GLY A O 1
ATOM 551 N N . THR A 1 72 ? 14.338 -0.684 -1.155 1.00 98.50 72 THR A N 1
ATOM 552 C CA . THR A 1 72 ? 12.906 -0.725 -1.461 1.00 98.50 72 THR A CA 1
ATOM 553 C C . THR A 1 72 ? 12.667 -1.410 -2.803 1.00 98.50 72 THR A C 1
ATOM 555 O O . THR A 1 72 ? 13.223 -1.014 -3.830 1.00 98.50 72 THR A O 1
ATOM 558 N N . LYS A 1 73 ? 11.769 -2.394 -2.814 1.00 98.69 73 LYS A N 1
ATOM 559 C CA . LYS A 1 73 ? 11.301 -3.080 -4.019 1.00 98.69 73 LYS A CA 1
ATOM 560 C C . LYS A 1 73 ? 9.822 -2.798 -4.247 1.00 98.69 73 LYS A C 1
ATOM 562 O O . LYS A 1 73 ? 9.022 -2.902 -3.323 1.00 98.69 73 LYS A O 1
ATOM 567 N N . ILE A 1 74 ? 9.459 -2.462 -5.477 1.00 98.75 74 ILE A N 1
ATOM 568 C CA . ILE A 1 74 ? 8.079 -2.233 -5.908 1.00 98.75 74 ILE A CA 1
ATOM 569 C C . ILE A 1 74 ? 7.802 -3.177 -7.071 1.00 98.75 74 ILE A C 1
ATOM 571 O O . ILE A 1 74 ? 8.566 -3.207 -8.030 1.00 98.75 74 ILE A O 1
ATOM 575 N N . ILE A 1 75 ? 6.732 -3.953 -6.985 1.00 98.75 75 ILE A N 1
ATOM 576 C CA . ILE A 1 75 ? 6.230 -4.794 -8.071 1.00 98.75 75 ILE A CA 1
ATOM 577 C C . ILE A 1 75 ? 4.848 -4.267 -8.427 1.00 98.75 75 ILE A C 1
ATOM 579 O O . ILE A 1 75 ? 3.998 -4.171 -7.546 1.00 98.75 75 ILE A O 1
ATOM 583 N N . THR A 1 76 ? 4.616 -3.957 -9.695 1.00 98.75 76 THR A N 1
ATOM 584 C CA . THR A 1 76 ? 3.312 -3.528 -10.208 1.00 98.75 76 THR A CA 1
ATOM 585 C C . THR A 1 76 ? 2.856 -4.525 -11.260 1.00 98.75 76 THR A C 1
ATOM 587 O O . THR A 1 76 ? 3.560 -4.775 -12.235 1.00 98.75 76 THR A O 1
ATOM 590 N N . ASN A 1 77 ? 1.683 -5.112 -11.069 1.00 98.56 77 ASN A N 1
ATOM 591 C CA . ASN A 1 77 ? 1.074 -6.030 -12.019 1.00 98.56 77 ASN A CA 1
ATOM 592 C C . ASN A 1 77 ? 0.351 -5.258 -13.127 1.00 98.56 77 ASN A C 1
ATOM 594 O O . ASN A 1 77 ? -0.028 -4.102 -12.960 1.00 98.56 77 ASN A O 1
ATOM 598 N N . ALA A 1 78 ? 0.103 -5.925 -14.254 1.00 98.19 78 ALA A N 1
ATOM 599 C CA . ALA A 1 78 ? -0.556 -5.318 -15.412 1.00 98.19 78 ALA A CA 1
ATOM 600 C C . ALA A 1 78 ? -1.984 -4.808 -15.121 1.00 98.19 78 ALA A C 1
ATOM 602 O O . ALA A 1 78 ? -2.458 -3.890 -15.778 1.00 98.19 78 ALA A O 1
ATOM 603 N N . ASN A 1 79 ? -2.667 -5.378 -14.122 1.00 98.00 79 ASN A N 1
ATOM 604 C CA . ASN A 1 79 ? -3.996 -4.936 -13.689 1.00 98.00 79 ASN A CA 1
ATOM 605 C C . ASN A 1 79 ? -3.966 -3.747 -12.704 1.00 98.00 79 ASN A C 1
ATOM 607 O O . ASN A 1 79 ? -5.014 -3.372 -12.191 1.00 98.00 79 ASN A O 1
ATOM 611 N N . GLY A 1 80 ? -2.788 -3.195 -12.395 1.00 97.94 80 GLY A N 1
ATOM 612 C CA . GLY A 1 80 ? -2.614 -2.077 -11.466 1.00 97.94 80 GLY A CA 1
ATOM 613 C C . GLY A 1 80 ? -2.417 -2.468 -9.998 1.00 97.94 80 GLY A C 1
ATOM 614 O O . GLY A 1 80 ? -2.051 -1.606 -9.198 1.00 97.94 80 GLY A O 1
ATOM 615 N N . SER A 1 81 ? -2.584 -3.742 -9.619 1.00 98.69 81 SER A N 1
ATOM 616 C CA . SER A 1 81 ? -2.230 -4.178 -8.263 1.00 98.69 81 SER A CA 1
ATOM 617 C C . SER A 1 81 ? -0.718 -4.109 -8.043 1.00 98.69 81 SER A C 1
ATOM 619 O O . SER A 1 81 ? 0.068 -4.199 -8.989 1.00 98.69 81 SER A O 1
ATOM 621 N N . SER A 1 82 ? -0.280 -3.929 -6.801 1.00 98.81 82 SER A N 1
ATOM 622 C CA . SER A 1 82 ? 1.138 -3.770 -6.494 1.00 98.81 82 SER A CA 1
ATOM 623 C C . SER A 1 82 ? 1.539 -4.318 -5.132 1.00 98.81 82 SER A C 1
ATOM 625 O O . SER A 1 82 ? 0.715 -4.497 -4.235 1.00 98.81 82 SER A O 1
ATOM 627 N N . VAL A 1 83 ? 2.835 -4.585 -4.991 1.00 98.81 83 VAL A N 1
ATOM 628 C CA . VAL A 1 83 ? 3.488 -4.937 -3.732 1.00 98.81 83 VAL A CA 1
ATOM 629 C C . VAL A 1 83 ? 4.694 -4.027 -3.544 1.00 98.81 83 VAL A C 1
ATOM 631 O O . VAL A 1 83 ? 5.556 -3.945 -4.418 1.00 98.81 83 VAL A O 1
ATOM 634 N N . VAL A 1 84 ? 4.773 -3.364 -2.396 1.00 98.88 84 VAL A N 1
ATOM 635 C CA . VAL A 1 84 ? 5.926 -2.573 -1.967 1.00 98.88 84 VAL A CA 1
ATOM 636 C C . VAL A 1 84 ? 6.551 -3.249 -0.758 1.00 98.88 84 VAL A C 1
ATOM 638 O O . VAL A 1 84 ? 5.886 -3.437 0.256 1.00 98.88 84 VAL A O 1
ATOM 641 N N . THR A 1 85 ? 7.837 -3.562 -0.839 1.00 98.75 85 THR A N 1
ATOM 642 C CA . THR A 1 85 ? 8.656 -3.999 0.292 1.00 98.75 85 THR A CA 1
ATOM 643 C C . THR A 1 85 ? 9.677 -2.911 0.569 1.00 98.75 85 THR A C 1
ATOM 645 O O . THR A 1 85 ? 10.511 -2.621 -0.286 1.00 98.75 85 THR A O 1
ATOM 648 N N . LYS A 1 86 ? 9.594 -2.279 1.735 1.00 98.62 86 LYS A N 1
ATOM 649 C CA . LYS A 1 86 ? 10.554 -1.264 2.177 1.00 98.62 86 LYS A CA 1
ATOM 650 C C . LYS A 1 86 ? 11.739 -1.917 2.879 1.00 98.62 86 LYS A C 1
ATOM 652 O O . LYS A 1 86 ? 11.655 -3.052 3.345 1.00 98.62 86 LYS A O 1
ATOM 657 N N . SER A 1 87 ? 12.825 -1.167 2.994 1.00 97.69 87 SER A N 1
ATOM 658 C CA . SER A 1 87 ? 14.056 -1.609 3.653 1.00 97.69 87 SER A CA 1
ATOM 659 C C . SER A 1 87 ? 13.924 -1.839 5.155 1.00 97.69 87 SER A C 1
ATOM 661 O O . SER A 1 87 ? 14.647 -2.661 5.707 1.00 97.69 87 SER A O 1
ATOM 663 N N . ASP A 1 88 ? 12.968 -1.175 5.809 1.00 97.88 88 ASP A N 1
ATOM 664 C CA . ASP A 1 88 ? 12.635 -1.426 7.213 1.00 97.88 88 ASP A CA 1
ATOM 665 C C . ASP A 1 88 ? 11.880 -2.752 7.429 1.00 97.88 88 ASP A C 1
ATOM 667 O O . ASP A 1 88 ? 11.705 -3.167 8.570 1.00 97.88 88 ASP A O 1
ATOM 671 N N . GLY A 1 89 ? 11.451 -3.433 6.358 1.00 97.69 89 GLY A N 1
ATOM 672 C CA . GLY A 1 89 ? 10.645 -4.656 6.402 1.00 97.69 89 GLY A CA 1
ATOM 673 C C . GLY A 1 89 ? 9.137 -4.421 6.264 1.00 97.69 89 GLY A C 1
ATOM 674 O O . GLY A 1 89 ? 8.373 -5.386 6.201 1.00 97.69 89 GLY A O 1
ATOM 675 N N . THR A 1 90 ? 8.684 -3.166 6.173 1.00 98.69 90 THR A N 1
ATOM 676 C CA . THR A 1 90 ? 7.281 -2.841 5.893 1.00 98.69 90 THR A CA 1
ATOM 677 C C . THR A 1 90 ? 6.883 -3.391 4.528 1.00 98.69 90 THR A C 1
ATOM 679 O O . THR A 1 90 ? 7.528 -3.105 3.517 1.00 98.69 90 THR A O 1
ATOM 682 N N . GLN A 1 91 ? 5.767 -4.112 4.481 1.00 98.81 91 GLN A N 1
ATOM 683 C CA . GLN A 1 91 ? 5.160 -4.596 3.245 1.00 98.81 91 GLN A CA 1
ATOM 684 C C . GLN A 1 91 ? 3.799 -3.943 3.033 1.00 98.81 91 GLN A C 1
ATOM 686 O O . GLN A 1 91 ? 3.011 -3.844 3.971 1.00 98.81 91 GLN A O 1
ATOM 691 N N . ILE A 1 92 ? 3.519 -3.499 1.812 1.00 98.81 92 ILE A N 1
ATOM 692 C CA . ILE A 1 92 ? 2.231 -2.930 1.408 1.00 98.81 92 ILE A CA 1
ATOM 693 C C . ILE A 1 92 ? 1.771 -3.675 0.163 1.00 98.81 92 ILE A C 1
ATOM 695 O O . ILE A 1 92 ? 2.481 -3.685 -0.837 1.00 98.81 92 ILE A O 1
ATOM 699 N N . VAL A 1 93 ? 0.596 -4.287 0.223 1.00 98.81 93 VAL A N 1
ATOM 700 C CA . VAL A 1 93 ? -0.078 -4.895 -0.924 1.00 98.81 93 VAL A CA 1
ATOM 701 C C . VAL A 1 93 ? -1.274 -4.024 -1.263 1.00 98.81 93 VAL A C 1
ATOM 703 O O . VAL A 1 93 ? -2.121 -3.807 -0.400 1.00 98.81 93 VAL A O 1
ATOM 706 N N . THR A 1 94 ? -1.352 -3.550 -2.498 1.00 98.81 94 THR A N 1
ATOM 707 C CA . THR A 1 94 ? -2.479 -2.765 -3.007 1.00 98.81 94 THR A CA 1
ATOM 708 C C . THR A 1 94 ? -3.152 -3.549 -4.120 1.00 98.81 94 THR A C 1
ATOM 710 O O . THR A 1 94 ? -2.505 -3.938 -5.091 1.00 98.81 94 THR A O 1
ATOM 713 N N . ASN A 1 95 ? -4.445 -3.797 -3.984 1.00 98.75 95 ASN A N 1
ATOM 714 C CA . ASN A 1 95 ? -5.255 -4.459 -4.995 1.00 98.75 95 ASN A CA 1
ATOM 715 C C . ASN A 1 95 ? -5.635 -3.480 -6.112 1.00 98.75 95 ASN A C 1
ATOM 717 O O . ASN A 1 95 ? -5.548 -2.264 -5.960 1.00 98.75 95 ASN A O 1
ATOM 721 N N . ALA A 1 96 ? -6.082 -4.018 -7.247 1.00 98.44 96 ALA A N 1
ATOM 722 C CA . ALA A 1 96 ? -6.475 -3.210 -8.404 1.00 98.44 96 ALA A CA 1
ATOM 723 C C . ALA A 1 96 ? -7.693 -2.301 -8.134 1.00 98.44 96 ALA A C 1
ATOM 725 O O . ALA A 1 96 ? -7.850 -1.281 -8.795 1.00 98.44 96 ALA A O 1
ATOM 726 N N . ASP A 1 97 ? -8.536 -2.651 -7.159 1.00 98.50 97 ASP A N 1
ATOM 727 C CA . ASP A 1 97 ? -9.685 -1.848 -6.722 1.00 98.50 97 ASP A CA 1
ATOM 728 C C . ASP A 1 97 ? -9.308 -0.702 -5.762 1.00 98.50 97 ASP A C 1
ATOM 730 O O . ASP A 1 97 ? -10.168 0.080 -5.369 1.00 98.50 97 ASP A O 1
ATOM 734 N N . GLY A 1 98 ? -8.030 -0.595 -5.377 1.00 98.25 98 GLY A N 1
ATOM 735 C CA . GLY A 1 98 ? -7.523 0.408 -4.440 1.00 98.25 98 GLY A CA 1
ATOM 736 C C . GLY A 1 98 ? -7.538 -0.017 -2.969 1.00 98.25 98 GLY A C 1
ATOM 737 O O . GLY A 1 98 ? -6.945 0.676 -2.138 1.00 98.25 98 GLY A O 1
ATOM 738 N N . SER A 1 99 ? -8.140 -1.161 -2.623 1.00 98.75 99 SER A N 1
ATOM 739 C CA . SER A 1 99 ? -8.002 -1.729 -1.277 1.00 98.75 99 SER A CA 1
ATOM 740 C C . SER A 1 99 ? -6.550 -2.137 -1.010 1.00 98.75 99 SER A C 1
ATOM 742 O O . SER A 1 99 ? -5.795 -2.464 -1.929 1.00 98.75 99 SER A O 1
ATOM 744 N N . SER A 1 100 ? -6.113 -2.101 0.248 1.00 98.88 100 SER A N 1
ATOM 745 C CA . SER A 1 100 ? -4.722 -2.409 0.589 1.00 98.88 100 SER A CA 1
ATOM 746 C C . SER A 1 100 ? -4.542 -3.043 1.961 1.00 98.88 100 SER A C 1
ATOM 748 O O . SER A 1 100 ? -5.373 -2.924 2.862 1.00 98.88 100 SER A O 1
ATOM 750 N N . VAL A 1 101 ? -3.411 -3.726 2.115 1.00 98.88 101 VAL A N 1
ATOM 751 C CA . VAL A 1 101 ? -2.930 -4.275 3.379 1.00 98.88 101 VAL A CA 1
ATOM 752 C C . VAL A 1 101 ? -1.493 -3.825 3.589 1.00 98.88 101 VAL A C 1
ATOM 754 O O . VAL A 1 101 ? -0.628 -4.106 2.764 1.00 98.88 101 VAL A O 1
ATOM 757 N N . GLN A 1 102 ? -1.223 -3.175 4.715 1.00 98.88 102 GLN A N 1
ATOM 758 C CA . GLN A 1 102 ? 0.123 -2.849 5.169 1.00 98.88 102 GLN A CA 1
ATOM 759 C C . GLN A 1 102 ? 0.476 -3.685 6.400 1.00 98.88 102 GLN A C 1
ATOM 761 O O . GLN A 1 102 ? -0.260 -3.681 7.383 1.00 98.88 102 GLN A O 1
ATOM 766 N N . THR A 1 103 ? 1.635 -4.333 6.377 1.00 98.81 103 THR A N 1
ATOM 767 C CA . THR A 1 103 ? 2.238 -5.013 7.529 1.00 98.81 103 THR A CA 1
ATOM 768 C C . THR A 1 103 ? 3.531 -4.298 7.884 1.00 98.81 103 THR A C 1
ATOM 770 O O . THR A 1 103 ? 4.414 -4.155 7.038 1.00 98.81 103 THR A O 1
ATOM 773 N N . LYS A 1 104 ? 3.635 -3.819 9.122 1.00 98.69 104 LYS A N 1
ATOM 774 C CA . LYS A 1 104 ? 4.823 -3.141 9.647 1.00 98.69 104 LYS A CA 1
ATOM 775 C C . LYS A 1 104 ? 5.760 -4.127 10.360 1.00 98.69 104 LYS A C 1
ATOM 777 O O . LYS A 1 104 ? 5.305 -5.192 10.780 1.00 98.69 104 LYS A O 1
ATOM 782 N N . PRO A 1 105 ? 7.040 -3.765 10.554 1.00 98.44 105 PRO A N 1
ATOM 783 C CA . PRO A 1 105 ? 8.028 -4.627 11.210 1.00 98.44 105 PRO A CA 1
ATOM 784 C C . PRO A 1 105 ? 7.699 -4.948 12.670 1.00 98.44 105 PRO A C 1
ATOM 786 O O . PRO A 1 105 ? 8.063 -6.008 13.164 1.00 98.44 105 PRO A O 1
ATOM 789 N N . ASP A 1 106 ? 6.982 -4.053 13.352 1.00 98.31 106 ASP A N 1
ATOM 790 C CA . ASP A 1 106 ? 6.521 -4.265 14.726 1.00 98.31 106 ASP A CA 1
ATOM 791 C C . ASP A 1 106 ? 5.381 -5.297 14.830 1.00 98.31 106 ASP A C 1
ATOM 793 O O . ASP A 1 106 ? 5.022 -5.687 15.935 1.00 98.31 106 ASP A O 1
ATOM 797 N N . GLY A 1 107 ? 4.820 -5.755 13.704 1.00 98.06 107 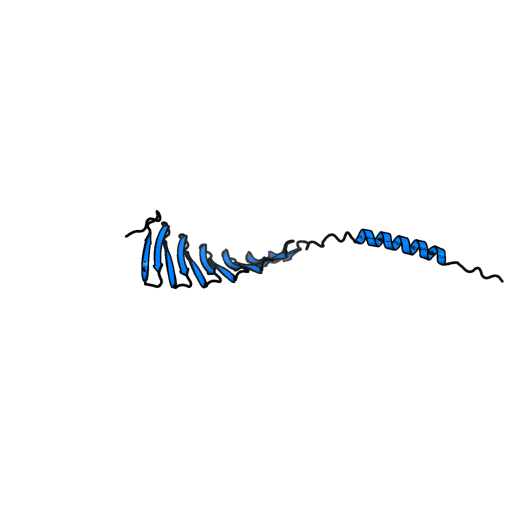GLY A N 1
ATOM 798 C CA . GLY A 1 107 ? 3.664 -6.651 13.641 1.00 98.06 107 GLY A CA 1
ATOM 799 C C . GLY A 1 107 ? 2.323 -5.929 13.471 1.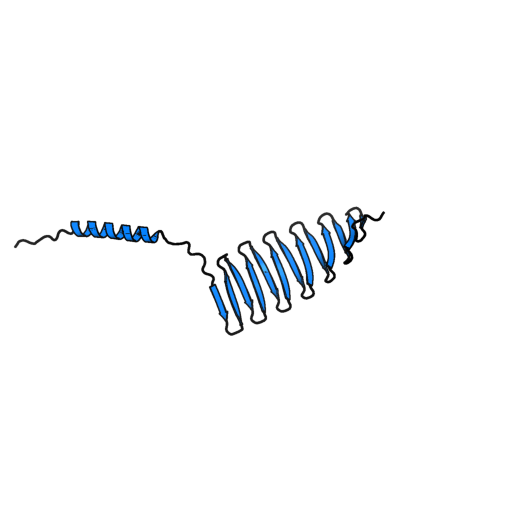00 98.06 107 GLY A C 1
ATOM 800 O O . GLY A 1 107 ? 1.293 -6.587 13.316 1.00 98.06 107 GLY A O 1
ATOM 801 N N . THR A 1 108 ? 2.304 -4.592 13.452 1.00 98.75 108 THR A N 1
ATOM 802 C CA . THR A 1 108 ? 1.089 -3.821 13.174 1.00 98.75 108 THR A CA 1
ATOM 803 C C . THR A 1 108 ? 0.600 -4.116 11.758 1.00 98.75 108 THR A C 1
ATOM 805 O O . THR A 1 108 ? 1.333 -3.926 10.784 1.00 98.75 108 THR A O 1
ATOM 808 N N . LYS A 1 109 ? -0.669 -4.506 11.627 1.00 98.81 109 LYS A N 1
ATOM 809 C CA . LYS A 1 109 ? -1.337 -4.724 10.340 1.00 98.81 109 LYS A CA 1
ATOM 810 C C . LYS A 1 109 ? -2.443 -3.698 10.138 1.00 98.81 109 LYS A C 1
ATOM 812 O O . LYS A 1 109 ? -3.289 -3.525 11.008 1.00 98.81 109 LYS A O 1
ATOM 817 N N . ILE A 1 110 ? -2.462 -3.048 8.984 1.00 98.81 110 ILE A N 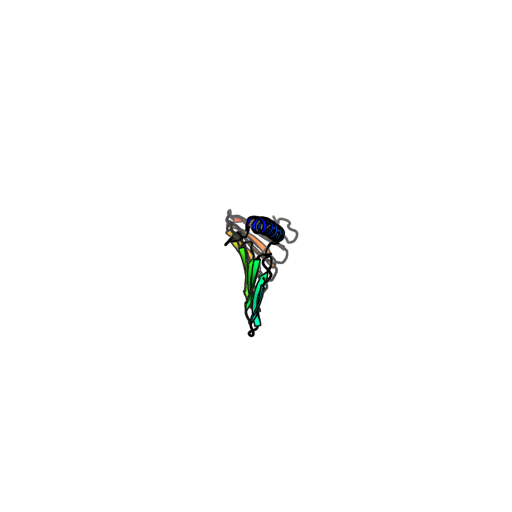1
ATOM 818 C CA . ILE A 1 110 ? -3.483 -2.080 8.581 1.00 98.81 110 ILE A CA 1
ATOM 819 C C . ILE A 1 110 ? -4.160 -2.631 7.333 1.00 98.81 110 ILE A C 1
ATOM 821 O O . ILE A 1 110 ? -3.483 -2.961 6.365 1.00 98.81 110 ILE A O 1
ATOM 825 N N . VAL A 1 111 ? -5.479 -2.758 7.364 1.00 98.88 111 VAL A N 1
ATOM 826 C CA . VAL A 1 111 ? -6.304 -3.105 6.204 1.00 98.88 111 VAL A CA 1
ATOM 827 C C . VAL A 1 111 ? -7.127 -1.879 5.856 1.00 98.88 111 VAL A C 1
ATOM 829 O O . VAL A 1 111 ? -7.811 -1.363 6.736 1.00 98.88 111 VAL A O 1
ATOM 832 N N . THR A 1 112 ? -7.071 -1.430 4.609 1.00 98.81 112 THR A N 1
ATOM 833 C CA . THR A 1 112 ? -7.841 -0.290 4.103 1.00 98.81 112 THR A CA 1
ATOM 834 C C . THR A 1 112 ? -8.723 -0.767 2.961 1.00 98.81 112 THR A C 1
ATOM 836 O O . THR A 1 112 ? -8.230 -1.352 1.995 1.00 98.81 112 THR A O 1
ATOM 839 N N . ASN A 1 113 ? -10.022 -0.531 3.073 1.00 98.75 113 ASN A N 1
ATOM 840 C CA . ASN A 1 113 ? -11.000 -0.867 2.048 1.00 98.75 113 ASN A CA 1
ATOM 841 C C . ASN A 1 113 ? -11.088 0.243 0.991 1.00 98.75 113 ASN A C 1
ATOM 843 O O . ASN A 1 113 ? -10.546 1.337 1.157 1.00 98.75 113 ASN A O 1
ATOM 847 N N . VAL A 1 114 ? -11.803 -0.041 -0.098 1.00 98.50 114 VAL A N 1
ATOM 848 C CA . VAL A 1 114 ? -11.997 0.890 -1.224 1.00 98.50 114 VAL A CA 1
ATOM 849 C C . VAL A 1 114 ? -12.718 2.177 -0.802 1.00 98.50 114 VAL A C 1
ATOM 851 O O . VAL A 1 114 ? -12.418 3.246 -1.317 1.00 98.50 114 VAL A O 1
ATOM 854 N N . ASP A 1 115 ? -13.623 2.099 0.175 1.00 98.44 115 ASP A N 1
ATOM 855 C CA . ASP A 1 115 ? -14.361 3.242 0.732 1.00 98.44 115 ASP A CA 1
ATOM 856 C C . ASP A 1 115 ? -13.560 4.048 1.775 1.00 98.44 115 ASP A C 1
ATOM 858 O O . ASP A 1 115 ? -14.119 4.896 2.467 1.00 98.44 115 ASP A O 1
ATOM 862 N N . HIS A 1 116 ? -12.262 3.764 1.916 1.00 96.94 116 HIS A N 1
ATOM 863 C CA . HIS A 1 116 ? -11.356 4.330 2.918 1.00 96.94 116 HIS A CA 1
ATOM 864 C C . HIS A 1 116 ? -11.663 3.965 4.379 1.00 96.94 116 HIS A C 1
ATOM 866 O O . HIS A 1 116 ? -10.955 4.429 5.280 1.00 96.94 116 HIS A O 1
ATOM 872 N N . SER A 1 117 ? -12.631 3.080 4.644 1.00 98.69 117 SER A N 1
ATOM 873 C CA . SER A 1 117 ? -12.719 2.428 5.953 1.00 98.69 117 SER A CA 1
ATOM 874 C C . SER A 1 117 ? -11.476 1.568 6.198 1.00 98.69 117 SER A C 1
ATOM 876 O O . SER A 1 117 ? -10.825 1.084 5.266 1.00 98.69 117 SER A O 1
ATOM 878 N N . SER A 1 118 ? -11.096 1.391 7.461 1.00 98.75 118 SER A N 1
ATOM 879 C CA . SER A 1 118 ? -9.883 0.654 7.805 1.00 98.75 118 SER A CA 1
ATOM 880 C C . SER A 1 118 ? -9.973 -0.109 9.116 1.00 98.75 118 SER A C 1
ATOM 882 O O . SER A 1 118 ? -10.781 0.185 10.000 1.00 98.75 118 SER A O 1
ATOM 884 N N . VAL A 1 119 ? -9.105 -1.109 9.242 1.00 98.88 119 VAL A N 1
ATOM 885 C CA . VAL A 1 119 ? -8.891 -1.861 10.475 1.00 98.88 119 VAL A CA 1
ATOM 886 C C . VAL A 1 119 ? -7.400 -1.933 10.773 1.00 98.88 119 VAL A C 1
ATOM 888 O O . VAL A 1 119 ? -6.620 -2.418 9.956 1.00 98.88 119 VAL A O 1
ATOM 891 N N . ILE A 1 120 ? -7.009 -1.492 11.966 1.00 98.88 120 ILE A N 1
ATOM 892 C CA . ILE A 1 120 ? -5.648 -1.593 12.491 1.00 98.88 120 ILE A CA 1
ATOM 893 C C . ILE A 1 120 ? -5.622 -2.684 13.558 1.00 98.88 120 ILE A C 1
ATOM 895 O O . ILE A 1 120 ? -6.369 -2.617 14.532 1.00 98.88 120 ILE A O 1
ATOM 899 N N . TYR A 1 121 ? -4.732 -3.655 13.393 1.00 98.75 121 TYR A N 1
ATOM 900 C CA . TYR A 1 121 ? -4.372 -4.654 14.393 1.00 98.75 121 TYR A CA 1
ATOM 901 C C . TYR A 1 121 ? -2.994 -4.302 14.936 1.00 98.75 121 TYR A C 1
ATOM 903 O O . TYR A 1 121 ? -2.031 -4.253 14.168 1.00 98.75 121 TYR A O 1
ATOM 911 N N . LYS A 1 122 ? -2.901 -4.032 16.235 1.00 98.62 122 LYS A N 1
ATOM 912 C CA . LYS A 1 122 ? -1.634 -3.747 16.906 1.00 98.62 122 LYS A CA 1
ATOM 913 C C . LYS A 1 122 ? -1.051 -5.009 17.555 1.00 98.62 122 LYS A C 1
ATOM 915 O O . LYS A 1 122 ? -1.814 -5.907 17.915 1.00 98.62 122 LYS A O 1
ATOM 920 N N . PRO A 1 123 ? 0.275 -5.060 17.767 1.00 98.44 123 PRO A N 1
ATOM 921 C CA . PRO A 1 123 ? 0.945 -6.202 18.397 1.00 98.44 123 PRO A CA 1
ATOM 922 C C . PRO A 1 123 ? 0.492 -6.474 19.834 1.00 98.44 123 PRO A C 1
ATOM 924 O O . PRO A 1 123 ? 0.518 -7.613 20.283 1.00 98.44 123 PRO A O 1
ATOM 927 N N . ASP A 1 124 ? 0.047 -5.437 20.547 1.00 98.12 124 ASP A N 1
ATOM 928 C CA . ASP A 1 124 ? -0.476 -5.555 21.911 1.00 98.12 124 ASP A CA 1
ATOM 929 C C . ASP A 1 124 ? -1.873 -6.203 21.980 1.00 98.12 124 ASP A C 1
ATOM 931 O O . ASP A 1 124 ? -2.353 -6.484 23.072 1.00 98.12 124 ASP A O 1
ATOM 935 N N . GLY A 1 125 ? -2.520 -6.461 20.836 1.00 98.12 125 GLY A N 1
ATOM 936 C CA . GLY A 1 125 ? -3.884 -6.989 20.739 1.00 98.12 125 GLY A CA 1
ATOM 937 C C . GLY A 1 125 ? -4.958 -5.916 20.540 1.00 98.12 125 GLY A C 1
ATOM 938 O O . GLY A 1 125 ? -6.123 -6.250 20.319 1.00 98.12 125 GLY A O 1
ATOM 939 N N . THR A 1 126 ? -4.597 -4.631 20.565 1.00 98.69 126 THR A N 1
ATOM 940 C CA . THR A 1 126 ? -5.532 -3.536 20.290 1.00 98.69 126 THR A CA 1
ATOM 941 C C . THR A 1 126 ? -6.010 -3.602 18.842 1.00 98.69 126 THR A C 1
ATOM 943 O O . THR A 1 126 ? -5.210 -3.662 17.902 1.00 98.69 126 THR A O 1
ATOM 946 N N . LYS A 1 127 ? -7.325 -3.504 18.647 1.00 98.69 127 LYS A N 1
ATOM 947 C CA . LYS A 1 127 ? -7.965 -3.395 17.334 1.00 98.69 127 LYS A CA 1
ATOM 948 C C . LYS A 1 127 ? -8.639 -2.037 17.196 1.00 98.69 127 LYS A C 1
ATOM 950 O O . LYS A 1 127 ? -9.415 -1.656 18.065 1.00 98.69 127 LYS A O 1
ATOM 955 N N . ILE A 1 128 ? -8.391 -1.321 16.106 1.00 98.75 128 ILE A N 1
ATOM 956 C CA . ILE A 1 128 ? -9.065 -0.053 15.792 1.00 98.75 128 ILE A CA 1
ATOM 957 C C . ILE A 1 128 ? -9.798 -0.226 14.472 1.00 98.75 128 ILE A C 1
ATOM 959 O O . ILE A 1 128 ? -9.183 -0.608 13.484 1.00 98.75 128 ILE A O 1
ATOM 963 N N . ILE A 1 129 ? -11.098 0.031 14.461 1.00 98.75 129 ILE A N 1
ATOM 964 C CA . ILE A 1 129 ? -11.939 0.042 13.264 1.00 98.75 129 ILE A CA 1
ATOM 965 C C . ILE A 1 129 ? -12.318 1.495 13.011 1.00 98.75 129 ILE A C 1
ATOM 967 O O . ILE A 1 129 ? -12.821 2.143 13.926 1.00 98.75 129 ILE A O 1
ATOM 971 N N . THR A 1 130 ? -12.097 1.985 11.799 1.00 98.75 130 THR A N 1
ATOM 972 C CA . THR A 1 130 ? -12.513 3.320 11.359 1.00 98.75 130 THR A CA 1
ATOM 973 C C . THR A 1 130 ? -13.422 3.156 10.152 1.00 98.75 130 THR A C 1
ATOM 975 O O . THR A 1 130 ? -13.029 2.534 9.167 1.00 98.75 130 THR A O 1
ATOM 978 N N . ASN A 1 131 ? -14.636 3.685 10.228 1.00 98.62 131 ASN A N 1
ATOM 979 C CA . ASN A 1 131 ? -15.600 3.657 9.134 1.00 98.62 131 ASN A CA 1
ATOM 980 C C . ASN A 1 131 ? -15.309 4.782 8.129 1.00 98.62 131 ASN A C 1
ATOM 982 O O . ASN A 1 131 ? -14.588 5.731 8.438 1.00 98.62 131 ASN A O 1
ATOM 986 N N . ALA A 1 132 ? -15.900 4.696 6.937 1.00 98.31 132 ALA A N 1
ATOM 987 C CA . ALA A 1 132 ? -15.727 5.694 5.878 1.00 98.31 132 ALA A CA 1
ATOM 988 C C . ALA A 1 132 ? -16.195 7.108 6.282 1.00 98.31 132 ALA A C 1
ATOM 990 O O . ALA A 1 132 ? -15.676 8.102 5.784 1.00 98.31 132 ALA A O 1
ATOM 991 N N . ASP A 1 133 ? -17.144 7.209 7.217 1.00 98.12 133 ASP A N 1
ATOM 992 C CA . ASP A 1 133 ? -17.623 8.484 7.764 1.00 98.12 133 ASP A CA 1
ATOM 993 C C . ASP A 1 133 ? -16.678 9.097 8.816 1.00 98.12 133 ASP A C 1
ATOM 995 O O . ASP A 1 133 ? -16.936 10.193 9.301 1.00 98.12 133 ASP A O 1
ATOM 999 N N . GLY A 1 134 ? -15.593 8.408 9.186 1.00 98.00 134 GLY A N 1
ATOM 1000 C CA . GLY A 1 134 ? -14.635 8.833 10.208 1.00 98.00 134 GLY A CA 1
ATOM 1001 C C . GLY A 1 134 ? -14.972 8.389 11.635 1.00 98.00 134 GLY A C 1
ATOM 1002 O O . GLY A 1 134 ? -14.134 8.541 12.529 1.00 98.00 134 GLY A O 1
ATOM 1003 N N . SER A 1 135 ? -16.147 7.798 11.878 1.00 98.50 135 SER A N 1
ATOM 1004 C CA . SER A 1 135 ? -16.454 7.173 13.169 1.00 98.50 135 SER A CA 1
ATOM 1005 C C . SER A 1 135 ? -15.519 5.991 13.433 1.00 98.50 135 SER A C 1
ATOM 1007 O O . SER A 1 135 ? -15.026 5.342 12.507 1.00 98.50 135 SER A O 1
ATOM 1009 N N . SER A 1 136 ? -15.230 5.701 14.704 1.00 98.56 136 SER A N 1
ATOM 1010 C CA . SER A 1 136 ? -14.279 4.638 15.041 1.00 98.56 136 SER A CA 1
ATOM 1011 C C . SER A 1 136 ? -14.599 3.890 16.326 1.00 98.56 136 SER A C 1
ATOM 1013 O O . SER A 1 136 ? -15.224 4.411 17.250 1.00 98.56 136 SER A O 1
ATOM 1015 N N . VAL A 1 137 ? -14.129 2.646 16.387 1.00 98.62 137 VAL A N 1
ATOM 1016 C CA . VAL A 1 137 ? -14.181 1.781 17.566 1.00 98.62 137 VAL A CA 1
ATOM 1017 C C . VAL A 1 137 ? -12.788 1.227 17.820 1.00 98.62 137 VAL A C 1
ATOM 1019 O O . VAL A 1 137 ? -12.258 0.463 17.015 1.00 98.62 137 VAL A O 1
ATOM 1022 N N . GLN A 1 138 ? -12.208 1.574 18.963 1.00 98.56 138 GLN A N 1
ATOM 1023 C CA . GLN A 1 138 ? -11.020 0.917 19.494 1.00 98.56 138 GLN A CA 1
ATOM 1024 C C . GLN A 1 138 ? -11.446 -0.136 20.515 1.00 98.56 138 GLN A C 1
ATOM 1026 O O . GLN A 1 138 ? -12.205 0.169 21.431 1.00 98.56 138 GLN A O 1
ATOM 1031 N N . VAL A 1 139 ? -10.942 -1.356 20.367 1.00 98.62 139 VAL A N 1
ATOM 1032 C CA . VAL A 1 139 ? -11.065 -2.452 21.329 1.00 98.62 139 VAL A CA 1
ATOM 1033 C C . VAL A 1 139 ? -9.673 -2.728 21.878 1.00 98.62 139 VAL A C 1
ATOM 1035 O O . VAL A 1 139 ? -8.766 -3.074 21.121 1.00 98.62 139 VAL A O 1
ATOM 1038 N N . ASN A 1 140 ? -9.503 -2.531 23.178 1.00 98.12 140 ASN A N 1
ATOM 1039 C CA . ASN A 1 140 ? -8.258 -2.802 23.883 1.00 98.12 140 ASN A CA 1
ATOM 1040 C C . ASN A 1 140 ? -8.099 -4.307 24.173 1.00 98.12 140 ASN A C 1
ATOM 1042 O O . ASN A 1 140 ? -9.086 -5.047 24.114 1.00 98.12 140 ASN A O 1
ATOM 1046 N N . PRO A 1 141 ? -6.892 -4.766 24.547 1.00 98.06 141 PRO A N 1
ATOM 1047 C CA . PRO A 1 141 ? -6.641 -6.174 24.875 1.00 98.06 141 PRO A CA 1
ATOM 1048 C C . PRO A 1 141 ? -7.466 -6.688 26.065 1.00 98.06 141 PRO A C 1
ATOM 1050 O O . PRO A 1 141 ? -7.796 -7.866 26.131 1.00 98.06 141 PRO A O 1
ATOM 1053 N N . ASP A 1 142 ? -7.846 -5.792 26.980 1.00 97.88 142 ASP A N 1
ATOM 1054 C CA . ASP A 1 142 ? -8.741 -6.064 28.113 1.00 97.88 142 ASP A CA 1
ATOM 1055 C C . ASP A 1 142 ? -10.235 -6.128 27.719 1.00 97.88 142 ASP A C 1
ATOM 1057 O O . ASP A 1 142 ? -11.102 -6.313 28.571 1.00 97.88 142 ASP A O 1
ATOM 1061 N N . GLY A 1 143 ? -10.558 -5.951 26.434 1.00 96.69 143 GLY A N 1
ATOM 1062 C CA . GLY A 1 143 ? -11.919 -5.930 25.902 1.00 96.69 143 GLY A CA 1
ATOM 1063 C C . GLY A 1 143 ? -12.638 -4.584 26.035 1.00 96.69 143 GLY A C 1
ATOM 1064 O O . GLY A 1 143 ? -13.740 -4.429 25.494 1.00 96.69 143 GLY A O 1
ATOM 1065 N N . LYS A 1 144 ? -12.042 -3.583 26.697 1.00 97.75 144 LYS A N 1
ATOM 1066 C CA . LYS A 1 144 ? -12.637 -2.249 26.832 1.00 97.75 144 LYS A CA 1
ATOM 1067 C C . LYS A 1 144 ? -12.742 -1.571 25.470 1.00 97.75 144 LYS A C 1
ATOM 1069 O O . LYS A 1 144 ? -11.810 -1.605 24.665 1.00 97.75 144 LYS A O 1
ATOM 1074 N N . LYS A 1 145 ? -13.878 -0.910 25.231 1.00 97.88 145 LYS A N 1
ATOM 1075 C CA . LYS A 1 145 ? -14.146 -0.185 23.986 1.00 97.88 145 LYS A CA 1
ATOM 1076 C C . LYS A 1 145 ? -14.071 1.323 24.179 1.00 97.88 145 LYS A C 1
ATOM 1078 O O . LYS A 1 145 ? -14.526 1.849 25.191 1.00 97.88 145 LYS A O 1
ATOM 1083 N N . ILE A 1 146 ? -13.532 2.010 23.179 1.00 98.06 146 ILE A N 1
ATOM 1084 C CA . ILE A 1 146 ? -13.624 3.462 23.018 1.00 98.06 146 ILE A CA 1
ATOM 1085 C C . ILE A 1 146 ? -14.292 3.701 21.670 1.00 98.06 146 ILE A C 1
ATOM 1087 O O . ILE A 1 146 ? -13.746 3.314 20.638 1.00 98.06 146 ILE A O 1
ATOM 1091 N N . ILE A 1 147 ? -15.472 4.315 21.685 1.00 98.38 147 ILE A N 1
ATOM 1092 C CA . ILE A 1 147 ? -16.246 4.620 20.481 1.00 98.38 147 ILE A CA 1
ATOM 1093 C C . ILE A 1 147 ? -16.161 6.123 20.244 1.00 98.38 147 ILE A C 1
ATOM 1095 O O . ILE A 1 147 ? -16.341 6.897 21.184 1.00 98.38 147 ILE A O 1
ATOM 1099 N N . LYS A 1 148 ? -15.877 6.537 19.011 1.00 98.50 148 LYS A N 1
ATOM 1100 C CA . LYS A 1 148 ? -15.869 7.943 18.606 1.00 98.50 148 LYS A CA 1
ATOM 1101 C C . LYS A 1 148 ? -16.819 8.167 17.441 1.00 98.50 148 LYS A C 1
ATOM 1103 O O . LYS A 1 148 ? -16.881 7.340 16.531 1.00 98.50 148 LYS A O 1
ATOM 1108 N N . ASP A 1 149 ? -17.524 9.289 17.468 1.00 98.25 149 ASP A N 1
ATOM 1109 C CA . ASP A 1 149 ? -18.294 9.765 16.320 1.00 98.25 149 ASP A CA 1
ATOM 1110 C C . ASP A 1 149 ? -17.369 10.342 15.218 1.00 98.25 149 ASP A C 1
ATOM 1112 O O . ASP A 1 149 ? -16.158 10.466 15.442 1.00 98.25 149 ASP A O 1
ATOM 1116 N N . PRO A 1 150 ? -17.904 10.710 14.038 1.00 98.19 150 PRO A N 1
ATOM 1117 C CA . PRO A 1 150 ? -17.135 11.343 12.960 1.00 98.19 150 PRO A CA 1
ATOM 1118 C C . PRO A 1 150 ? -16.365 12.615 13.343 1.00 98.19 150 PRO A C 1
ATOM 1120 O O . PRO A 1 150 ? -15.368 12.945 12.707 1.00 98.19 150 PRO A O 1
ATOM 1123 N N . SER A 1 151 ? -16.793 13.337 14.385 1.00 97.12 151 SER A N 1
ATOM 1124 C CA . SER A 1 151 ? -16.091 14.532 14.881 1.00 97.12 151 SER A CA 1
ATOM 1125 C C . SER A 1 151 ? -14.903 14.193 15.791 1.00 97.12 151 SER A C 1
ATOM 1127 O O . SER A 1 151 ? -14.141 15.075 16.187 1.00 97.12 151 SER A O 1
ATOM 1129 N N . GLY A 1 152 ? -14.740 12.913 16.143 1.00 95.62 152 GLY A N 1
ATOM 1130 C CA . GLY A 1 152 ? -13.730 12.419 17.073 1.00 95.62 152 GLY A CA 1
ATOM 1131 C C . GLY A 1 152 ? -14.161 12.460 18.541 1.00 95.62 152 GLY A C 1
ATOM 1132 O O . GLY A 1 152 ? -13.371 12.079 19.415 1.00 95.62 152 GLY A O 1
ATOM 1133 N N . LYS A 1 153 ? -15.395 12.878 18.844 1.00 97.69 153 LYS A N 1
ATOM 1134 C CA . LYS A 1 153 ? -15.921 12.911 20.212 1.00 97.69 153 LYS A CA 1
ATOM 1135 C C . LYS A 1 153 ? -16.151 11.489 20.710 1.00 97.69 153 LYS A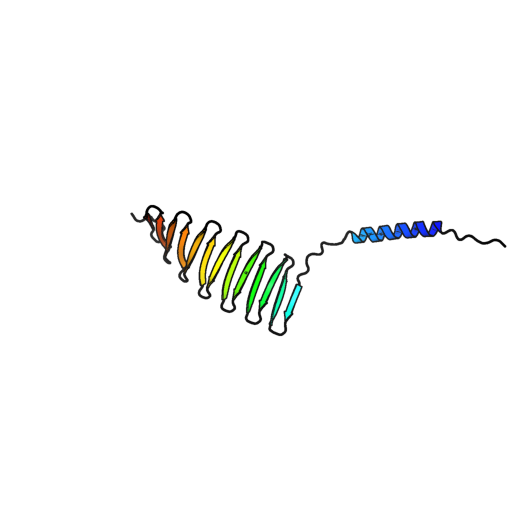 C 1
ATOM 1137 O O . LYS A 1 153 ? -16.786 10.679 20.041 1.00 97.69 153 LYS A O 1
ATOM 1142 N N . ILE A 1 154 ? -15.664 11.201 21.917 1.00 97.44 154 ILE A N 1
ATOM 1143 C CA . ILE A 1 154 ? -15.894 9.913 22.579 1.00 97.44 154 ILE A CA 1
ATOM 1144 C C . ILE A 1 154 ? -17.365 9.813 22.992 1.00 97.44 154 ILE A C 1
ATOM 1146 O O . ILE A 1 154 ? -17.876 10.674 23.716 1.00 97.44 154 ILE A O 1
ATOM 1150 N N . LEU A 1 155 ? -18.024 8.745 22.550 1.00 95.44 155 LEU A N 1
ATOM 1151 C CA . LEU A 1 155 ? -19.361 8.367 22.986 1.00 95.44 155 LEU A CA 1
ATOM 1152 C C . LEU A 1 155 ? -19.239 7.599 24.309 1.00 95.44 155 LEU A C 1
ATOM 1154 O O . LEU A 1 155 ? -18.401 6.703 24.433 1.00 95.44 155 LEU A O 1
ATOM 1158 N N . LYS A 1 156 ? -20.020 8.020 25.307 1.00 80.88 156 LYS A N 1
ATOM 1159 C CA . LYS A 1 156 ? -20.106 7.363 26.617 1.00 80.88 156 LYS A CA 1
ATOM 1160 C C . LYS A 1 156 ? -21.125 6.238 26.584 1.00 80.88 156 LYS A C 1
ATOM 1162 O O . LYS A 1 156 ? -22.162 6.436 25.916 1.00 80.88 156 LYS A O 1
#

pLDDT: mean 86.44, std 21.24, range [37.03, 98.88]

Foldseek 3Di:
DDDDDDDCPVVVVVVVVVVVVVVVVVVPPPPPQPPWDWDADPLGWIWIQDSQRWIWTADSLGWIWIAGPQRWIKTADSLGWIWIQGPQRWIKTADSLRWIWIAGPQRWIWTADSLRWIWIQGPQRWIKTADSLRWIWIQGPVRDIFTADSVRDTDD